Protein AF-A0A9N9K4H0-F1 (afdb_monomer_lite)

Radius of gyration: 26.86 Å; chains: 1; bounding box: 65×35×64 Å

pLDDT: mean 70.26, std 19.86, range [33.97, 97.19]

Organism: NCBI:txid1348616

Sequence (137 aa):
MVSDINLSLLKSRLLKKRNKRWHKIKKNEHDSIKEEIQSLLLTPIPLQASFSFQKNLSKLSTILDKSVSISCPSTFSTFYEYEIPSNATAQKAVNEKIKNSKAKIIEFEFLFNLATDISIRNNLSIRIQEYKEIINE

Structure (mmCIF, N/CA/C/O backbone):
data_AF-A0A9N9K4H0-F1
#
_entry.id   AF-A0A9N9K4H0-F1
#
loop_
_atom_site.group_PDB
_atom_site.id
_atom_site.type_symbol
_atom_site.label_atom_id
_atom_site.label_alt_id
_atom_site.label_comp_id
_atom_site.label_asym_id
_atom_site.label_entity_id
_atom_site.label_seq_id
_atom_site.pdbx_PDB_ins_code
_atom_site.Cartn_x
_atom_site.Cartn_y
_atom_site.Cartn_z
_atom_site.occupancy
_atom_site.B_iso_or_equiv
_atom_site.auth_seq_id
_atom_site.auth_comp_id
_atom_site.auth_asym_id
_atom_site.auth_atom_id
_atom_site.pdbx_PDB_model_num
ATOM 1 N N . MET A 1 1 ? 17.095 -21.864 -32.637 1.00 46.78 1 MET A N 1
ATOM 2 C CA . MET A 1 1 ? 16.837 -20.405 -32.546 1.00 46.78 1 MET A CA 1
ATOM 3 C C . MET A 1 1 ? 15.509 -20.007 -33.223 1.00 46.78 1 MET A C 1
ATOM 5 O O . MET A 1 1 ? 15.484 -19.070 -34.005 1.00 46.78 1 MET A O 1
ATOM 9 N N . VAL A 1 2 ? 14.389 -20.702 -32.954 1.00 50.72 2 VAL A N 1
ATOM 10 C CA . VAL A 1 2 ? 13.076 -20.457 -33.623 1.00 50.72 2 VAL A CA 1
ATOM 11 C C . VAL A 1 2 ? 11.949 -20.138 -32.613 1.00 50.72 2 VAL A C 1
ATOM 13 O O . VAL A 1 2 ? 10.858 -19.707 -32.980 1.00 50.72 2 VAL A O 1
ATOM 16 N N . SER A 1 3 ? 12.210 -20.283 -31.312 1.00 56.78 3 SER A N 1
ATOM 17 C CA . SER A 1 3 ? 11.249 -20.041 -30.225 1.00 56.78 3 SER A CA 1
ATOM 18 C C . SER A 1 3 ? 10.985 -18.554 -29.960 1.00 56.78 3 SER A C 1
ATOM 20 O O . SER A 1 3 ? 9.845 -18.159 -29.713 1.00 56.78 3 SER A O 1
ATOM 22 N N . ASP A 1 4 ? 12.013 -17.711 -30.066 1.00 55.56 4 ASP A N 1
ATOM 23 C CA . ASP A 1 4 ? 11.944 -16.326 -29.575 1.00 55.56 4 ASP A CA 1
ATOM 24 C C . ASP A 1 4 ? 11.192 -15.392 -30.533 1.00 55.56 4 ASP A C 1
ATOM 26 O O . ASP A 1 4 ? 10.458 -14.495 -30.107 1.00 55.56 4 ASP A O 1
ATOM 30 N N . ILE A 1 5 ? 11.286 -15.664 -31.840 1.00 58.69 5 ILE A N 1
ATOM 31 C CA . ILE A 1 5 ? 10.561 -14.933 -32.892 1.00 58.69 5 ILE A CA 1
ATOM 32 C C . ILE A 1 5 ? 9.048 -15.160 -32.747 1.00 58.69 5 ILE A C 1
ATOM 34 O O . ILE A 1 5 ? 8.258 -14.217 -32.847 1.00 58.69 5 ILE A O 1
ATOM 38 N N . ASN A 1 6 ? 8.637 -16.389 -32.424 1.00 64.38 6 ASN A N 1
ATOM 39 C CA . ASN A 1 6 ? 7.231 -16.746 -32.232 1.00 64.38 6 ASN A CA 1
ATOM 40 C C . ASN A 1 6 ? 6.626 -16.088 -30.986 1.00 64.38 6 ASN A C 1
ATOM 42 O O . ASN A 1 6 ? 5.490 -15.605 -31.025 1.00 64.38 6 ASN A O 1
ATOM 46 N N . LEU A 1 7 ? 7.396 -15.986 -29.900 1.00 70.12 7 LEU A N 1
ATOM 47 C CA . LEU A 1 7 ? 6.951 -15.322 -28.677 1.00 70.12 7 LEU A CA 1
ATOM 48 C C . LEU A 1 7 ? 6.835 -13.800 -28.856 1.00 70.12 7 LEU A C 1
ATOM 50 O O . LEU A 1 7 ? 5.870 -13.193 -28.387 1.00 70.12 7 LEU A O 1
ATOM 54 N N . SER A 1 8 ? 7.781 -13.181 -29.565 1.00 74.12 8 SER A N 1
ATOM 55 C CA . SER A 1 8 ? 7.741 -11.750 -29.897 1.00 74.12 8 SER A CA 1
ATOM 56 C C . SER A 1 8 ? 6.542 -11.402 -30.792 1.00 74.12 8 SER A C 1
ATOM 58 O O . SER A 1 8 ? 5.801 -10.442 -30.539 1.00 74.12 8 SER A O 1
ATOM 60 N N . LEU A 1 9 ? 6.263 -12.243 -31.792 1.00 76.56 9 LEU A N 1
ATOM 61 C CA . LEU A 1 9 ? 5.112 -12.078 -32.676 1.00 76.56 9 LEU A CA 1
ATOM 62 C C . LEU A 1 9 ? 3.780 -12.234 -31.925 1.00 76.56 9 LEU A C 1
ATOM 64 O O . LEU A 1 9 ? 2.848 -11.455 -32.139 1.00 76.56 9 LEU A O 1
ATOM 68 N N . LEU A 1 10 ? 3.690 -13.191 -31.000 1.00 73.56 10 LEU A N 1
ATOM 69 C CA . LEU A 1 10 ? 2.508 -13.375 -30.159 1.00 73.56 10 LEU A CA 1
ATOM 70 C C . LEU A 1 10 ? 2.287 -12.175 -29.227 1.00 73.56 10 LEU A C 1
ATOM 72 O O . LEU A 1 10 ? 1.179 -11.636 -29.166 1.00 73.56 10 LEU A O 1
ATOM 76 N N . LYS A 1 11 ? 3.347 -11.701 -28.559 1.00 76.25 11 LYS A N 1
ATOM 77 C CA . LYS A 1 11 ? 3.304 -10.515 -27.688 1.00 76.25 11 LYS A CA 1
ATOM 78 C C . LYS A 1 11 ? 2.837 -9.277 -28.453 1.00 76.25 11 LYS A C 1
ATOM 80 O O . LYS A 1 11 ? 1.925 -8.585 -28.001 1.00 76.25 11 LYS A O 1
ATOM 85 N N . SER A 1 12 ? 3.386 -9.029 -29.642 1.00 78.06 12 SER A N 1
ATOM 86 C CA . SER A 1 12 ? 2.994 -7.877 -30.463 1.00 78.06 12 SER A CA 1
ATOM 87 C C . SER A 1 12 ? 1.534 -7.953 -30.940 1.00 78.06 12 SER A C 1
ATOM 89 O O . SER A 1 12 ? 0.832 -6.939 -30.938 1.00 78.06 12 SER A O 1
ATOM 91 N N . ARG A 1 13 ? 1.024 -9.148 -31.272 1.00 78.38 13 ARG A N 1
ATOM 92 C CA . ARG A 1 13 ? -0.395 -9.363 -31.615 1.00 78.38 13 ARG A CA 1
ATOM 93 C C . ARG A 1 13 ? -1.326 -9.094 -30.433 1.00 78.38 13 ARG A C 1
ATOM 95 O O . ARG A 1 13 ? -2.349 -8.426 -30.604 1.00 78.38 13 ARG A O 1
ATOM 102 N N . LEU A 1 14 ? -0.970 -9.565 -29.238 1.00 79.06 14 LEU A N 1
ATOM 103 C CA . LEU A 1 14 ? -1.751 -9.331 -28.020 1.00 79.06 14 LEU A CA 1
ATOM 104 C C . LEU A 1 14 ? -1.782 -7.846 -27.643 1.00 79.06 14 LEU A C 1
ATOM 106 O O . LEU A 1 14 ? -2.855 -7.313 -27.357 1.00 79.06 14 LEU A O 1
ATOM 110 N N . LEU A 1 15 ? -0.641 -7.157 -27.734 1.00 77.81 15 LEU A N 1
ATOM 111 C CA . LEU A 1 15 ? -0.546 -5.717 -27.483 1.00 77.81 15 LEU A CA 1
ATOM 112 C C . LEU A 1 15 ? -1.398 -4.910 -28.468 1.00 77.81 15 LEU A C 1
ATOM 114 O O . LEU A 1 15 ? -2.176 -4.055 -28.048 1.00 77.81 15 LEU A O 1
ATOM 118 N N . LYS A 1 16 ? -1.350 -5.235 -29.766 1.00 80.12 16 LYS A N 1
ATOM 119 C CA . LYS A 1 16 ? -2.204 -4.591 -30.779 1.00 80.12 16 LYS A CA 1
ATOM 120 C C . LYS A 1 16 ? -3.694 -4.809 -30.499 1.00 80.12 16 LYS A C 1
ATOM 122 O O . LYS A 1 16 ? -4.479 -3.863 -30.573 1.00 80.12 16 LYS A O 1
ATOM 127 N N . LYS A 1 17 ? -4.095 -6.030 -30.123 1.00 77.62 17 LYS A N 1
ATOM 128 C CA . LYS A 1 17 ? -5.491 -6.353 -29.776 1.00 77.62 17 LYS A CA 1
ATOM 129 C C . LYS A 1 17 ? -5.961 -5.578 -28.541 1.00 77.62 17 LYS A C 1
ATOM 131 O O . LYS A 1 17 ? -7.078 -5.060 -28.533 1.00 77.62 17 LYS A O 1
ATOM 136 N N . ARG A 1 18 ? -5.105 -5.458 -27.521 1.00 74.44 18 ARG A N 1
ATOM 137 C CA . ARG A 1 18 ? -5.411 -4.742 -26.275 1.00 74.44 18 ARG A CA 1
ATOM 138 C C . ARG A 1 18 ? -5.479 -3.229 -26.488 1.00 74.44 18 ARG A C 1
ATOM 140 O O . ARG A 1 18 ? -6.436 -2.606 -26.040 1.00 74.44 18 ARG A O 1
ATOM 147 N N . ASN A 1 19 ? -4.564 -2.668 -27.277 1.00 78.44 19 ASN A N 1
ATOM 148 C CA . ASN A 1 19 ? -4.576 -1.249 -27.637 1.00 78.44 19 ASN A CA 1
ATOM 149 C C . ASN A 1 19 ? -5.816 -0.870 -28.453 1.00 78.44 19 ASN A C 1
ATOM 151 O O . ASN A 1 19 ? -6.411 0.173 -28.193 1.00 78.44 19 ASN A O 1
ATOM 155 N N . LYS A 1 20 ? -6.263 -1.731 -29.379 1.00 79.75 20 LYS A N 1
ATOM 156 C CA . LYS A 1 20 ? -7.498 -1.510 -30.149 1.00 79.75 20 LYS A CA 1
ATOM 157 C C . LYS A 1 20 ? -8.744 -1.501 -29.255 1.00 79.75 20 LYS A C 1
ATOM 159 O O . LYS A 1 20 ? -9.623 -0.669 -29.456 1.00 79.75 20 LYS A O 1
ATOM 164 N N . ARG A 1 21 ? -8.808 -2.385 -28.250 1.00 70.38 21 ARG A N 1
ATOM 165 C CA . ARG A 1 21 ? -9.885 -2.375 -27.243 1.00 70.38 21 ARG A CA 1
ATOM 166 C C . ARG A 1 21 ? -9.847 -1.109 -26.390 1.00 70.38 21 ARG A C 1
ATOM 168 O O . ARG A 1 21 ? -10.875 -0.465 -26.242 1.00 70.38 21 ARG A O 1
ATOM 175 N N . TRP A 1 22 ? -8.666 -0.710 -25.922 1.00 70.50 22 TRP A N 1
ATOM 176 C CA . TRP A 1 22 ? -8.498 0.522 -25.148 1.00 70.50 22 TRP A CA 1
ATOM 177 C C . TRP A 1 22 ? -8.904 1.770 -25.935 1.00 70.50 22 TRP A C 1
ATOM 179 O O . TRP A 1 22 ? -9.583 2.637 -25.406 1.00 70.50 22 TRP A O 1
ATOM 189 N N . HIS A 1 23 ? -8.562 1.839 -27.223 1.00 72.44 23 HIS A N 1
ATOM 190 C CA . HIS A 1 23 ? -8.986 2.942 -28.088 1.00 72.44 23 HIS A CA 1
ATOM 191 C C . HIS A 1 23 ? -10.498 2.954 -28.331 1.00 72.44 23 HIS A C 1
ATOM 193 O O . HIS A 1 23 ? -11.061 4.029 -28.500 1.00 72.44 23 HIS A O 1
ATOM 199 N N . LYS A 1 24 ? -11.157 1.788 -28.337 1.00 69.62 24 LYS A N 1
ATOM 200 C CA . LYS A 1 24 ? -12.620 1.698 -28.422 1.00 69.62 24 LYS A CA 1
ATOM 201 C C . LYS A 1 24 ? -13.278 2.218 -27.139 1.00 69.62 24 LYS A C 1
ATOM 203 O O . LYS A 1 24 ? -14.195 3.014 -27.229 1.00 69.62 24 LYS A O 1
ATOM 208 N N . ILE A 1 25 ? -12.741 1.852 -25.974 1.00 62.69 25 ILE A N 1
ATOM 209 C CA . ILE A 1 25 ? -13.206 2.334 -24.662 1.00 62.69 25 ILE A CA 1
ATOM 210 C C . ILE A 1 25 ? -12.965 3.843 -24.516 1.00 62.69 25 ILE A C 1
ATOM 212 O O . ILE A 1 25 ? -13.858 4.569 -24.110 1.00 62.69 25 ILE A O 1
ATOM 216 N N . LYS A 1 26 ? -11.786 4.334 -24.920 1.00 63.69 26 LYS A N 1
ATOM 217 C CA . LYS A 1 26 ? -11.421 5.760 -24.863 1.00 63.69 26 LYS A CA 1
ATOM 218 C C . LYS A 1 26 ? -12.271 6.641 -25.789 1.00 63.69 26 LYS A C 1
ATOM 220 O O . LYS A 1 26 ? -12.390 7.833 -25.539 1.00 63.69 26 LYS A O 1
ATOM 225 N N . LYS A 1 27 ? -12.798 6.078 -26.882 1.00 63.19 27 LYS A N 1
ATOM 226 C CA . LYS A 1 27 ? -13.685 6.782 -27.822 1.00 63.19 27 LYS A CA 1
ATOM 227 C C . LYS A 1 27 ? -15.147 6.805 -27.379 1.00 63.19 27 LYS A C 1
ATOM 229 O O . LYS A 1 27 ? -15.915 7.537 -27.990 1.00 63.19 27 LYS A O 1
ATOM 234 N N . ASN A 1 28 ? -15.523 6.017 -26.377 1.00 57.47 28 ASN A N 1
ATOM 235 C CA . ASN A 1 28 ? -16.886 6.003 -25.879 1.00 57.47 28 ASN A CA 1
ATOM 236 C C . ASN A 1 28 ? -17.051 7.064 -24.785 1.00 57.47 28 ASN A C 1
ATOM 238 O O . ASN A 1 28 ? -16.166 7.244 -23.946 1.00 57.47 28 ASN A O 1
ATOM 242 N N . GLU A 1 29 ? -18.182 7.767 -24.809 1.00 65.12 29 GLU A N 1
ATOM 243 C CA . GLU A 1 29 ? -18.548 8.736 -23.779 1.00 65.12 29 GLU A CA 1
ATOM 244 C C . GLU A 1 29 ? -18.668 8.058 -22.408 1.00 65.12 29 GLU A C 1
ATOM 246 O O . GLU A 1 29 ? -18.859 6.843 -22.292 1.00 65.12 29 GLU A O 1
ATOM 251 N N . HIS A 1 30 ? -18.522 8.863 -21.355 1.00 63.06 30 HIS A N 1
ATOM 252 C CA . HIS A 1 30 ? -18.475 8.441 -19.952 1.00 63.06 30 HIS A CA 1
ATOM 253 C C . HIS A 1 30 ? -19.632 7.499 -19.555 1.00 63.06 30 HIS A C 1
ATOM 255 O O . HIS A 1 30 ? -19.470 6.646 -18.679 1.00 63.06 30 HIS A O 1
ATOM 261 N N . ASP A 1 31 ? -20.769 7.601 -20.240 1.00 64.94 31 ASP A N 1
ATOM 262 C CA . ASP A 1 31 ? -21.958 6.792 -19.994 1.00 64.94 31 ASP A CA 1
ATOM 263 C C . ASP A 1 31 ? -21.828 5.348 -20.501 1.00 64.94 31 ASP A C 1
ATOM 265 O O . ASP A 1 31 ? -22.214 4.429 -19.785 1.00 64.94 31 ASP A O 1
ATOM 269 N N . SER A 1 32 ? -21.144 5.092 -21.623 1.00 63.25 32 SER A N 1
ATOM 270 C CA . SER A 1 32 ? -20.875 3.709 -22.059 1.00 63.25 32 SER A CA 1
ATOM 271 C C . SER A 1 32 ? -19.904 2.979 -21.127 1.00 63.25 32 SER A C 1
ATOM 273 O O . SER A 1 32 ? -19.970 1.762 -20.979 1.00 63.25 32 SER A O 1
ATOM 275 N N . ILE A 1 33 ? -18.983 3.710 -20.487 1.00 65.81 33 ILE A N 1
ATOM 276 C CA . ILE A 1 33 ? -18.080 3.133 -19.481 1.00 65.81 33 ILE A CA 1
ATOM 277 C C . ILE A 1 33 ? -18.872 2.773 -18.217 1.00 65.81 33 ILE A C 1
ATOM 279 O O . ILE A 1 33 ? -18.655 1.706 -17.642 1.00 65.81 33 ILE A O 1
ATOM 283 N N . LYS A 1 34 ? -19.812 3.631 -17.800 1.00 72.38 34 LYS A N 1
ATOM 284 C CA . LYS A 1 34 ? -20.714 3.344 -16.675 1.00 72.38 34 LYS A CA 1
ATOM 285 C C . LYS A 1 34 ? -21.604 2.134 -16.942 1.00 72.38 34 LYS A C 1
ATOM 287 O O . LYS A 1 34 ? -21.725 1.290 -16.058 1.00 72.38 34 LYS A O 1
ATOM 292 N N . GLU A 1 35 ? -22.184 2.030 -18.134 1.00 75.81 35 GLU A N 1
ATOM 293 C CA . GLU A 1 35 ? -23.028 0.894 -18.524 1.00 75.81 35 GLU A CA 1
ATOM 294 C C . GLU A 1 35 ? -22.251 -0.426 -18.511 1.00 75.81 35 GLU A C 1
ATOM 296 O O . GLU A 1 35 ? -22.742 -1.430 -17.996 1.00 75.81 35 GLU A O 1
ATOM 301 N N . GLU A 1 36 ? -21.005 -0.435 -18.990 1.00 72.81 36 GLU A N 1
ATOM 302 C CA . GLU A 1 36 ? -20.190 -1.652 -18.990 1.00 72.81 36 GLU A CA 1
ATOM 303 C C . GLU A 1 36 ? -19.764 -2.063 -17.570 1.00 72.81 36 GLU A C 1
ATOM 305 O O . GLU A 1 36 ? -19.790 -3.246 -17.230 1.00 72.81 36 GLU A O 1
ATOM 310 N N . ILE A 1 37 ? -19.465 -1.096 -16.694 1.00 73.19 37 ILE A N 1
ATOM 311 C CA . ILE A 1 37 ? -19.218 -1.362 -15.268 1.00 73.19 37 ILE A CA 1
ATOM 312 C C . ILE A 1 37 ? -20.477 -1.918 -14.592 1.00 73.19 37 ILE A C 1
ATOM 314 O O . ILE A 1 37 ? -20.390 -2.908 -13.867 1.00 73.19 37 ILE A O 1
ATOM 318 N N . GLN A 1 38 ? -21.649 -1.327 -14.837 1.00 75.94 38 GLN A N 1
ATOM 319 C CA . GLN A 1 38 ? -22.908 -1.825 -14.283 1.00 75.94 38 GLN A CA 1
ATOM 320 C C . GLN A 1 38 ? -23.225 -3.234 -14.782 1.00 75.94 38 GLN A C 1
ATOM 322 O O . GLN A 1 38 ? -23.573 -4.091 -13.976 1.00 75.94 38 GLN A O 1
ATOM 327 N N . SER A 1 39 ? -23.029 -3.515 -16.070 1.00 74.19 39 SER A N 1
ATOM 328 C CA . SER A 1 39 ? -23.207 -4.861 -16.618 1.00 74.19 39 SER A CA 1
ATOM 329 C C . SER A 1 39 ? -22.291 -5.884 -15.939 1.00 74.19 39 SER A C 1
ATOM 331 O O . SER A 1 39 ? -22.729 -6.999 -15.658 1.00 74.19 39 SER A O 1
ATOM 333 N N . LEU A 1 40 ? -21.036 -5.527 -15.651 1.00 70.94 40 LEU A N 1
ATOM 334 C CA . LEU A 1 40 ? -20.093 -6.409 -14.956 1.00 70.94 40 LEU A CA 1
ATOM 335 C C . LEU A 1 40 ? -20.474 -6.636 -13.487 1.00 70.94 40 LEU A C 1
ATOM 337 O O . LEU A 1 40 ? -20.304 -7.743 -12.987 1.00 70.94 40 LEU A O 1
ATOM 341 N N . LEU A 1 41 ? -21.018 -5.622 -12.809 1.00 73.31 41 LEU A N 1
ATOM 342 C CA . LEU A 1 41 ? -21.492 -5.727 -11.423 1.00 73.31 41 LEU A CA 1
ATOM 343 C C . LEU A 1 41 ? -22.815 -6.497 -11.299 1.00 73.31 41 LEU A C 1
ATOM 345 O O . LEU A 1 41 ? -23.039 -7.173 -10.299 1.00 73.31 41 LEU A O 1
ATOM 349 N N . LEU A 1 42 ? -23.677 -6.409 -12.313 1.00 69.88 42 LEU A N 1
ATOM 350 C CA . LEU A 1 42 ? -24.929 -7.164 -12.406 1.00 69.88 42 LEU A CA 1
ATOM 351 C C . LEU A 1 42 ? -24.708 -8.619 -12.823 1.00 69.88 42 LEU A C 1
ATOM 353 O O . LEU A 1 42 ? -25.617 -9.433 -12.680 1.00 69.88 42 LEU A O 1
ATOM 357 N N . THR A 1 43 ? -23.524 -8.958 -13.343 1.00 67.75 43 THR A N 1
ATOM 358 C CA . THR A 1 43 ? -23.187 -10.343 -13.666 1.00 67.75 43 THR A CA 1
ATOM 359 C C . THR A 1 43 ? -22.964 -11.086 -12.346 1.00 67.75 43 THR A C 1
ATOM 361 O O . THR A 1 43 ? -21.985 -10.791 -11.656 1.00 67.75 43 THR A O 1
ATOM 364 N N . PRO A 1 44 ? -23.842 -12.030 -11.949 1.00 59.75 44 PRO A N 1
ATOM 365 C CA . PRO A 1 44 ? -23.668 -12.748 -10.698 1.00 59.75 44 PRO A CA 1
ATOM 366 C C . PRO A 1 44 ? -22.336 -13.493 -10.747 1.00 59.75 44 PRO A C 1
ATOM 368 O O . PRO A 1 44 ? -22.130 -14.380 -11.577 1.00 59.75 44 PRO A O 1
ATOM 371 N N . ILE A 1 45 ? -21.413 -13.105 -9.867 1.00 59.66 45 ILE A N 1
ATOM 372 C CA . ILE A 1 45 ? -20.164 -13.831 -9.665 1.00 59.66 45 ILE A CA 1
ATOM 373 C C . ILE A 1 45 ? -20.576 -15.237 -9.220 1.00 59.66 45 ILE A C 1
ATOM 375 O O . ILE A 1 45 ? -21.281 -15.354 -8.213 1.00 59.66 45 ILE A O 1
ATOM 379 N N . PRO A 1 46 ? -20.197 -16.310 -9.939 1.00 56.50 46 PRO A N 1
ATOM 380 C CA . PRO A 1 46 ? -20.529 -17.652 -9.501 1.00 56.50 46 PRO A CA 1
ATOM 381 C C . PRO A 1 46 ? -19.915 -17.859 -8.117 1.00 56.50 46 PRO A C 1
ATOM 383 O O . PRO A 1 46 ? -18.694 -17.897 -7.954 1.00 56.50 46 PRO A O 1
ATOM 386 N N . LEU A 1 47 ? -20.784 -18.000 -7.113 1.00 52.00 47 LEU A N 1
ATOM 387 C CA . LEU A 1 47 ? -20.435 -18.208 -5.704 1.00 52.00 47 LEU A CA 1
ATOM 388 C C . LEU A 1 47 ? -19.571 -19.463 -5.479 1.00 52.00 47 LEU A C 1
ATOM 390 O O . LEU A 1 47 ? -19.078 -19.679 -4.384 1.00 52.00 47 LEU A O 1
ATOM 394 N N . GLN A 1 48 ? -19.324 -20.268 -6.513 1.00 48.94 48 GLN A N 1
ATOM 395 C CA . GLN A 1 48 ? -18.413 -21.411 -6.481 1.00 48.94 48 GLN A CA 1
ATOM 396 C C . GLN A 1 48 ? -16.926 -21.024 -6.433 1.00 48.94 48 GLN A C 1
ATOM 398 O O . GLN A 1 48 ? -16.093 -21.882 -6.158 1.00 48.94 48 GLN A O 1
ATOM 403 N N . ALA A 1 49 ? -16.579 -19.748 -6.639 1.00 46.12 49 ALA A N 1
ATOM 404 C CA . ALA A 1 49 ? -15.236 -19.226 -6.372 1.00 46.12 49 ALA A CA 1
ATOM 405 C C . ALA A 1 49 ? -15.081 -18.657 -4.946 1.00 46.12 49 ALA A C 1
ATOM 407 O O . ALA A 1 49 ? -14.101 -17.964 -4.665 1.00 46.12 49 ALA A O 1
ATOM 408 N N . SER A 1 50 ? -16.009 -18.955 -4.023 1.00 48.28 50 SER A N 1
ATOM 409 C CA . SER A 1 50 ? -15.723 -18.884 -2.590 1.00 48.28 50 SER A CA 1
ATOM 410 C C . SER A 1 50 ? -14.694 -19.968 -2.267 1.00 48.28 50 SER A C 1
ATOM 412 O O . SER A 1 50 ? -15.034 -21.094 -1.901 1.00 48.28 50 SER A O 1
ATOM 414 N N . PHE A 1 51 ? -13.420 -19.643 -2.477 1.00 46.09 51 PHE A N 1
ATOM 415 C CA . PHE A 1 51 ? -12.310 -20.455 -2.015 1.00 46.09 51 PHE A CA 1
ATOM 416 C C . PHE A 1 51 ? -12.536 -20.785 -0.541 1.00 46.09 51 PHE A C 1
ATOM 418 O O . PHE A 1 51 ? -12.609 -19.919 0.330 1.00 46.09 51 PHE A O 1
ATOM 425 N N . SER A 1 52 ? -12.692 -22.077 -0.305 1.00 48.72 52 SER A N 1
ATOM 426 C CA . SER A 1 52 ? -12.790 -22.735 0.978 1.00 48.72 52 SER A CA 1
ATOM 427 C C . SER A 1 52 ? -11.584 -22.393 1.856 1.00 48.72 52 SER A C 1
ATOM 429 O O . SER A 1 52 ? -10.578 -23.098 1.837 1.00 48.72 52 SER A O 1
ATOM 431 N N . PHE A 1 53 ? -11.702 -21.359 2.688 1.00 44.62 53 PHE A N 1
ATOM 432 C CA . PHE A 1 53 ? -10.927 -21.240 3.925 1.00 44.62 53 PHE A CA 1
ATOM 433 C C . PHE A 1 53 ? -11.698 -21.903 5.074 1.00 44.62 53 PHE A C 1
ATOM 435 O O . PHE A 1 53 ? -11.942 -21.318 6.121 1.00 44.62 53 PHE A O 1
ATOM 442 N N . GLN A 1 54 ? -12.109 -23.156 4.871 1.00 50.66 54 GLN A N 1
ATOM 443 C CA . GLN A 1 54 ? -12.399 -24.062 5.975 1.00 50.66 54 GLN A CA 1
ATOM 444 C C . GLN A 1 54 ? -11.141 -24.883 6.226 1.00 50.66 54 GLN A C 1
ATOM 446 O O . GLN A 1 54 ? -10.879 -25.850 5.515 1.00 50.66 54 GLN A O 1
ATOM 451 N N . LYS A 1 55 ? -10.364 -24.485 7.234 1.00 47.66 55 LYS A N 1
ATOM 452 C CA . LYS A 1 55 ? -9.625 -25.396 8.117 1.00 47.66 55 LYS A CA 1
ATOM 453 C C . LYS A 1 55 ? -9.109 -24.609 9.321 1.00 47.66 55 LYS A C 1
ATOM 455 O O . LYS A 1 55 ? -8.341 -23.667 9.159 1.00 47.66 55 LYS A O 1
ATOM 460 N N . ASN A 1 56 ? -9.541 -25.057 10.503 1.00 43.56 56 ASN A N 1
ATOM 461 C CA . ASN A 1 56 ? -9.131 -24.656 11.859 1.00 43.56 56 ASN A CA 1
ATOM 462 C C . ASN A 1 56 ? -10.031 -23.645 12.599 1.00 43.56 56 ASN A C 1
ATOM 464 O O . ASN A 1 56 ? -9.548 -22.756 13.290 1.00 43.56 56 ASN A O 1
ATOM 468 N N . LEU A 1 57 ? -11.349 -23.859 12.553 1.00 45.53 57 LEU A N 1
ATOM 469 C CA . LEU A 1 57 ? -12.253 -23.524 13.663 1.00 45.53 57 LEU A CA 1
ATOM 470 C C . LEU A 1 57 ? -12.501 -24.805 14.469 1.00 45.53 57 LEU A C 1
ATOM 472 O O . LEU A 1 57 ? -13.496 -25.495 14.284 1.00 45.53 57 LEU A O 1
ATOM 476 N N . SER A 1 58 ? -11.557 -25.177 15.328 1.00 50.59 58 SER A N 1
ATOM 477 C CA . SER A 1 58 ? -11.778 -26.251 16.298 1.00 50.59 58 SER A CA 1
ATOM 478 C C . SER A 1 58 ? -10.929 -26.001 17.534 1.00 50.59 58 SER A C 1
ATOM 480 O O . SER A 1 58 ? -9.765 -26.402 17.566 1.00 50.59 58 SER A O 1
ATOM 482 N N . LYS A 1 59 ? -11.536 -25.305 18.506 1.00 46.81 59 LYS A N 1
ATOM 483 C CA . LYS A 1 59 ? -11.337 -25.370 19.972 1.00 46.81 59 LYS A CA 1
ATOM 484 C C . LYS A 1 59 ? -11.582 -23.996 20.601 1.00 46.81 59 LYS A C 1
ATOM 486 O O . LYS A 1 59 ? -10.636 -23.261 20.835 1.00 46.81 59 LYS A O 1
ATOM 491 N N . LEU A 1 60 ? -12.852 -23.676 20.852 1.00 37.50 60 LEU A N 1
ATOM 492 C CA . LEU A 1 60 ? -13.333 -22.880 21.999 1.00 37.50 60 LEU A CA 1
ATOM 493 C C . LEU A 1 60 ? -14.867 -22.783 21.923 1.00 37.50 60 LEU A C 1
ATOM 495 O O . LEU A 1 60 ? -15.458 -21.717 21.825 1.00 37.50 60 LEU A O 1
ATOM 499 N N . SER A 1 61 ? -15.516 -23.947 21.924 1.00 41.09 61 SER A N 1
ATOM 500 C CA . SER A 1 61 ? -16.952 -24.094 22.155 1.00 41.09 61 SER A CA 1
ATOM 501 C C . SER A 1 61 ? -17.142 -24.718 23.532 1.00 41.09 61 SER A C 1
ATOM 503 O O . SER A 1 61 ? -17.299 -25.926 23.647 1.00 41.09 61 SER A O 1
ATOM 505 N N . THR A 1 62 ? -17.043 -23.897 24.568 1.00 45.03 62 THR A N 1
ATOM 506 C CA . THR A 1 62 ? -17.654 -24.132 25.882 1.00 45.03 62 THR A CA 1
ATOM 507 C C . THR A 1 62 ? -17.398 -22.873 26.677 1.00 45.03 62 THR A C 1
ATOM 509 O O . THR A 1 62 ? -16.309 -22.705 27.208 1.00 45.03 62 THR A O 1
ATOM 512 N N . ILE A 1 63 ? -18.364 -21.967 26.679 1.00 45.06 63 ILE A N 1
ATOM 513 C CA . ILE A 1 63 ? -18.883 -21.298 27.871 1.00 45.06 63 ILE A CA 1
ATOM 514 C C . ILE A 1 63 ? -20.171 -20.608 27.413 1.00 45.06 63 ILE A C 1
ATOM 516 O O . ILE A 1 63 ? -20.190 -19.938 26.384 1.00 45.06 63 ILE A O 1
ATOM 520 N N . LEU A 1 64 ? -21.210 -20.772 28.230 1.00 33.97 64 LEU A N 1
ATOM 521 C CA . LEU A 1 64 ? -22.492 -20.069 28.200 1.00 33.97 64 LEU A CA 1
ATOM 522 C C . LEU A 1 64 ? -23.674 -20.737 27.480 1.00 33.97 64 LEU A C 1
ATOM 524 O O . LEU A 1 64 ? -24.424 -20.092 26.757 1.00 33.97 64 LEU A O 1
ATOM 528 N N . ASP A 1 65 ? -23.949 -21.990 27.846 1.00 38.31 65 ASP A N 1
ATOM 529 C CA . ASP A 1 65 ? -25.342 -22.406 28.026 1.00 38.31 65 ASP A CA 1
ATOM 530 C C . ASP A 1 65 ? -25.869 -21.824 29.346 1.00 38.31 65 ASP A C 1
ATOM 532 O O . ASP A 1 65 ? -25.623 -22.347 30.435 1.00 38.31 65 ASP A O 1
ATOM 536 N N . LYS A 1 66 ? -26.604 -20.715 29.253 1.00 37.75 66 LYS A N 1
ATOM 537 C CA . LYS A 1 66 ? -27.621 -20.361 30.249 1.00 37.75 66 LYS A CA 1
ATOM 538 C C . LYS A 1 66 ? -28.798 -19.688 29.549 1.00 37.75 66 LYS A C 1
ATOM 540 O O . LYS A 1 66 ? -28.871 -18.473 29.421 1.00 37.75 66 LYS A O 1
ATOM 545 N N . SER A 1 67 ? -29.671 -20.551 29.037 1.00 46.53 67 SER A N 1
ATOM 546 C CA . SER A 1 67 ? -31.118 -20.382 28.877 1.00 46.53 67 SER A CA 1
ATOM 547 C C . SER A 1 67 ? -31.683 -18.971 29.107 1.00 46.53 67 SER A C 1
ATOM 549 O O . SER A 1 67 ? -31.944 -18.597 30.249 1.00 46.53 67 SER A O 1
ATOM 551 N N . VAL A 1 68 ? -32.019 -18.266 28.027 1.00 35.75 68 VAL A N 1
ATOM 552 C CA . VAL A 1 68 ? -33.216 -17.415 27.985 1.00 35.75 68 VAL A CA 1
ATOM 553 C C . VAL A 1 68 ? -33.821 -17.557 26.593 1.00 35.75 68 VAL A C 1
ATOM 555 O O . VAL A 1 68 ? -33.273 -17.100 25.595 1.00 35.75 68 VAL A O 1
ATOM 558 N N . SER A 1 69 ? -34.958 -18.241 26.541 1.00 49.62 69 SER A N 1
ATOM 559 C CA . SER A 1 69 ? -35.882 -18.230 25.418 1.00 49.62 69 SER A CA 1
ATOM 560 C C . SER A 1 69 ? -36.331 -16.794 25.151 1.00 49.62 69 SER A C 1
ATOM 562 O O . SER A 1 69 ? -37.012 -16.207 25.993 1.00 49.62 69 SER A O 1
ATOM 564 N N . ILE A 1 70 ? -36.009 -16.232 23.988 1.00 37.00 70 ILE A N 1
ATOM 565 C CA . ILE A 1 70 ? -36.705 -15.043 23.496 1.00 37.00 70 ILE A CA 1
ATOM 566 C C . ILE A 1 70 ? -37.275 -15.393 22.129 1.00 37.00 70 ILE A C 1
ATOM 568 O O . ILE A 1 70 ? -36.591 -15.414 21.110 1.00 37.00 70 ILE A O 1
ATOM 572 N N . SER A 1 71 ? -38.556 -15.751 22.188 1.00 35.47 71 SER A N 1
ATOM 573 C CA . SER A 1 71 ? -39.529 -15.713 21.105 1.00 35.47 71 SER A CA 1
ATOM 574 C C . SER A 1 71 ? -39.214 -14.591 20.119 1.00 35.47 71 SER A C 1
ATOM 576 O O . SER 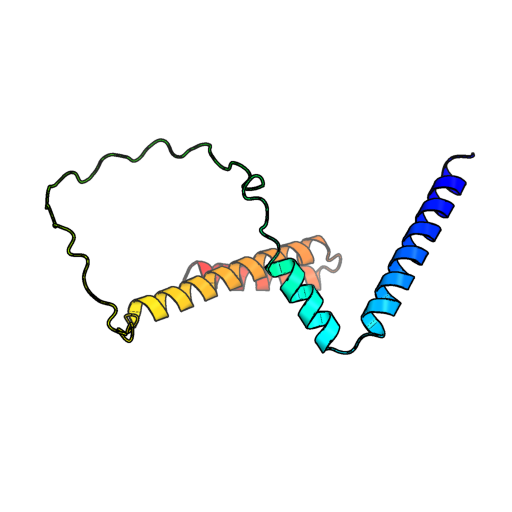A 1 71 ? -39.133 -13.429 20.507 1.00 35.47 71 SER A O 1
ATOM 578 N N . CYS A 1 72 ? -39.087 -14.939 18.844 1.00 38.34 72 CYS A N 1
ATOM 579 C CA . CYS A 1 72 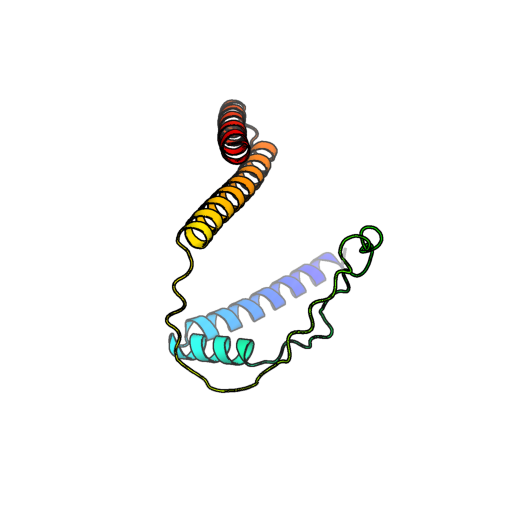? -39.048 -13.985 17.747 1.00 38.34 72 CYS A CA 1
ATOM 580 C C . CYS A 1 72 ? -40.465 -13.434 17.512 1.00 38.34 72 CYS A C 1
ATOM 582 O O . CYS A 1 72 ? -41.361 -14.235 17.237 1.00 38.34 72 CYS A O 1
ATOM 584 N N . PRO A 1 73 ? -40.704 -12.110 17.554 1.00 41.34 73 PRO A N 1
ATOM 585 C CA . PRO A 1 73 ? -41.821 -11.520 16.848 1.00 41.34 73 PRO A CA 1
ATOM 586 C C . PRO A 1 73 ? -41.287 -10.883 15.562 1.00 41.34 73 PRO A C 1
ATOM 588 O O . PRO A 1 73 ? -40.562 -9.888 15.577 1.00 41.34 73 PRO A O 1
ATOM 591 N N . SER A 1 74 ? -41.657 -11.473 14.429 1.00 47.19 74 SER A N 1
ATOM 592 C CA . SER A 1 74 ? -41.666 -10.753 13.161 1.00 47.19 74 SER A CA 1
ATOM 593 C C . SER A 1 74 ? -42.761 -9.700 13.236 1.00 47.19 74 SER A C 1
ATOM 595 O O . SER A 1 74 ? -43.925 -10.079 13.301 1.00 47.19 74 SER A O 1
ATOM 597 N N . THR A 1 75 ? -42.404 -8.413 13.231 1.00 40.09 75 THR A N 1
ATOM 598 C CA . THR A 1 75 ? -43.342 -7.338 12.880 1.00 40.09 75 THR A CA 1
ATOM 599 C C . THR A 1 75 ? -42.637 -5.996 12.640 1.00 40.09 75 THR A C 1
ATOM 601 O O . THR A 1 75 ? -42.010 -5.449 13.537 1.00 40.09 75 THR A O 1
ATOM 604 N N . PHE A 1 76 ? -42.864 -5.475 11.430 1.00 34.00 76 PHE A N 1
ATOM 605 C CA . PHE A 1 76 ? -42.813 -4.080 10.971 1.00 34.00 76 PHE A CA 1
ATOM 606 C C . PHE A 1 76 ? -41.461 -3.365 10.778 1.00 34.00 76 PHE A C 1
ATOM 608 O O . PHE A 1 76 ? -40.699 -3.077 11.694 1.00 34.00 76 PHE A O 1
ATOM 615 N N . SER A 1 77 ? -41.243 -3.009 9.504 1.00 47.38 77 SER A N 1
ATOM 616 C CA . SER A 1 77 ? -40.342 -1.962 9.030 1.00 47.38 77 SER A CA 1
ATOM 617 C C . SER A 1 77 ? -40.759 -0.628 9.646 1.00 47.38 77 SER A C 1
ATOM 619 O O . SER A 1 77 ? -41.678 0.038 9.175 1.00 47.38 77 SER A O 1
ATOM 621 N N . THR A 1 78 ? -40.070 -0.250 10.711 1.00 40.94 78 THR A N 1
ATOM 622 C CA . THR A 1 78 ? -39.978 1.138 11.149 1.00 40.94 78 THR A CA 1
ATOM 623 C C . THR A 1 78 ? -38.600 1.606 10.713 1.00 40.94 78 THR A C 1
ATOM 625 O O . THR A 1 78 ? -37.606 0.919 10.961 1.00 40.94 78 THR A O 1
ATOM 628 N N . PHE A 1 79 ? -38.534 2.738 10.015 1.00 44.34 79 PHE A N 1
ATOM 629 C CA . PHE A 1 79 ? -37.285 3.448 9.763 1.00 44.34 79 PHE A CA 1
ATOM 630 C C . PHE A 1 79 ? -36.726 3.894 11.116 1.00 44.34 79 PHE A C 1
ATOM 632 O O . PHE A 1 79 ? -36.982 5.002 11.573 1.00 44.34 79 PHE A O 1
ATOM 639 N N . TYR A 1 80 ? -36.022 2.998 11.798 1.00 42.41 80 TYR A N 1
ATOM 640 C CA . TYR A 1 80 ? -35.164 3.383 12.896 1.00 42.41 80 TYR A CA 1
ATOM 641 C C . TYR A 1 80 ? -33.996 4.123 12.257 1.00 42.41 80 TYR A C 1
ATOM 643 O O . TYR A 1 80 ? -33.180 3.519 11.556 1.00 42.41 80 TYR A O 1
ATOM 651 N N . GLU A 1 81 ? -33.939 5.437 12.468 1.00 52.50 81 GLU A N 1
ATOM 652 C CA . GLU A 1 81 ? -32.667 6.146 12.472 1.00 52.50 81 GLU A CA 1
ATOM 653 C C . GLU A 1 81 ? -31.802 5.403 13.487 1.00 52.50 81 GLU A C 1
ATOM 655 O O . GLU A 1 81 ? -31.999 5.479 14.698 1.00 52.50 81 GLU A O 1
ATOM 660 N N . TYR A 1 82 ? -30.957 4.517 12.967 1.00 49.03 82 TYR A N 1
ATOM 661 C CA . TYR A 1 82 ? -30.088 3.686 13.772 1.00 49.03 82 TYR A CA 1
ATOM 662 C C . TYR A 1 82 ? -29.019 4.627 14.317 1.00 49.03 82 TYR A C 1
ATOM 664 O O . TYR A 1 82 ? -27.988 4.838 13.678 1.00 49.03 82 TYR A O 1
ATOM 672 N N . GLU A 1 83 ? -29.300 5.265 15.452 1.00 58.44 83 GLU A N 1
ATOM 673 C CA . GLU A 1 83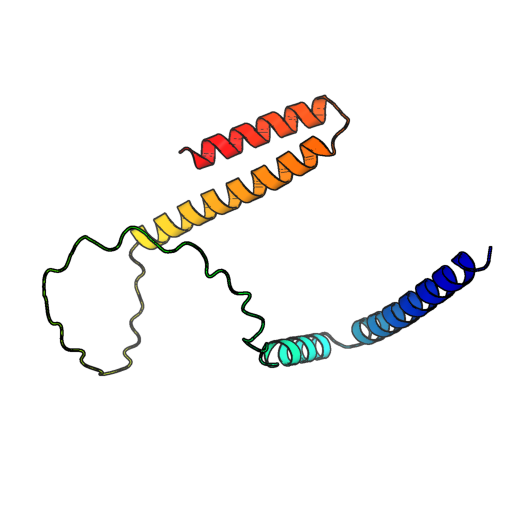 ? -28.316 6.051 16.180 1.00 58.44 83 GLU A CA 1
ATOM 674 C C . GLU A 1 83 ? -27.216 5.089 16.622 1.00 58.44 83 GLU A C 1
ATOM 676 O O . GLU A 1 83 ? -27.320 4.371 17.618 1.00 58.44 83 GLU A O 1
ATOM 681 N N . ILE A 1 84 ? -26.168 5.008 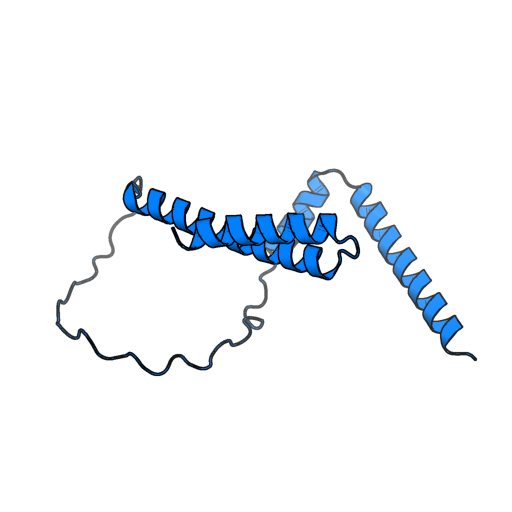15.802 1.00 56.62 84 ILE A N 1
ATOM 682 C CA . ILE A 1 84 ? -24.982 4.227 16.115 1.00 56.62 84 ILE A CA 1
ATOM 683 C C . ILE A 1 84 ? -24.457 4.798 17.434 1.00 56.62 84 ILE A C 1
ATOM 685 O O . ILE A 1 84 ? -24.155 5.995 17.488 1.00 56.62 84 ILE A O 1
ATOM 689 N N . PRO A 1 85 ? -24.341 3.985 18.499 1.00 62.81 85 PRO A N 1
ATOM 690 C CA . PRO A 1 85 ? -23.869 4.484 19.776 1.00 62.81 85 PRO A CA 1
ATOM 691 C C . PRO A 1 85 ? -22.511 5.143 19.557 1.00 62.81 85 PRO A C 1
ATOM 693 O O . PRO A 1 85 ? -21.656 4.579 18.876 1.00 62.81 85 PRO A O 1
ATOM 696 N N . SER A 1 86 ? -22.304 6.334 20.122 1.00 63.94 86 SER A N 1
ATOM 697 C CA . SER A 1 86 ? -21.078 7.129 19.930 1.00 63.94 86 SER A CA 1
ATOM 698 C C . SER A 1 86 ? -19.796 6.293 20.117 1.00 63.94 86 SER A C 1
ATOM 700 O O . SER A 1 86 ? -18.835 6.414 19.357 1.00 63.94 86 SER A O 1
ATOM 702 N N . ASN A 1 87 ? -19.837 5.326 21.041 1.00 75.25 87 ASN A N 1
ATOM 703 C CA . ASN A 1 87 ? -18.780 4.345 21.273 1.00 75.25 87 ASN A CA 1
ATOM 704 C C . ASN A 1 87 ? -18.486 3.438 20.056 1.00 75.25 87 ASN A C 1
ATOM 706 O O . ASN A 1 87 ? -17.329 3.186 19.752 1.00 75.25 87 ASN A O 1
ATOM 710 N N . ALA A 1 88 ? -19.497 2.979 19.315 1.00 76.56 88 ALA A N 1
ATOM 711 C CA . ALA A 1 88 ? -19.300 2.172 18.109 1.00 76.56 88 ALA A CA 1
ATOM 712 C C . ALA A 1 88 ? -18.666 2.985 16.968 1.00 76.56 88 ALA A C 1
ATOM 714 O O . ALA A 1 88 ? -17.803 2.470 16.257 1.00 76.56 88 ALA A O 1
ATOM 715 N N . THR A 1 89 ? -19.024 4.263 16.821 1.00 79.94 89 THR A N 1
ATOM 716 C CA . THR A 1 89 ? -18.380 5.161 15.848 1.00 79.94 89 THR A CA 1
ATOM 717 C C . THR A 1 89 ? -16.930 5.452 16.238 1.00 79.94 89 THR A C 1
ATOM 719 O O . THR A 1 89 ? -16.040 5.355 15.393 1.00 79.94 89 THR A O 1
ATOM 722 N N . ALA A 1 90 ? -16.667 5.728 17.519 1.00 78.69 90 ALA A N 1
ATOM 723 C CA . ALA A 1 90 ? -15.317 5.935 18.040 1.00 78.69 90 ALA A CA 1
ATOM 724 C C . ALA A 1 90 ? -14.440 4.681 17.876 1.00 78.69 90 ALA A C 1
ATOM 726 O O . ALA A 1 90 ? -13.328 4.766 17.359 1.00 78.69 90 ALA A O 1
ATOM 727 N N . GLN A 1 91 ? -14.960 3.498 18.215 1.00 79.38 91 GLN A N 1
ATOM 728 C CA . GLN A 1 91 ? -14.268 2.222 18.011 1.00 79.38 91 GLN A CA 1
ATOM 729 C C . GLN A 1 91 ? -14.006 1.937 16.532 1.00 79.38 91 GLN A C 1
ATOM 731 O O . GLN A 1 91 ? -12.927 1.465 16.175 1.00 79.38 91 GLN A O 1
ATOM 736 N N . LYS A 1 92 ? -14.963 2.243 15.648 1.00 85.25 92 LYS A N 1
ATOM 737 C CA . LYS A 1 92 ? -14.770 2.108 14.202 1.00 85.25 92 LYS A CA 1
ATOM 738 C C . LYS A 1 92 ? -13.644 3.018 13.709 1.00 85.25 92 LYS A C 1
ATOM 740 O O . LYS A 1 92 ? -12.779 2.542 12.982 1.00 85.25 92 LYS A O 1
ATOM 745 N N . ALA A 1 93 ? -13.611 4.275 14.146 1.00 86.12 93 ALA A N 1
ATOM 746 C CA . ALA A 1 93 ? -12.555 5.217 13.785 1.00 86.12 93 ALA A CA 1
ATOM 747 C C . ALA A 1 93 ? -11.171 4.756 14.279 1.00 86.12 93 ALA A C 1
ATOM 749 O O . ALA A 1 93 ? -10.199 4.808 13.527 1.00 86.12 93 ALA A O 1
ATOM 750 N N . VAL A 1 94 ? -11.082 4.237 15.509 1.00 85.38 94 VAL A N 1
ATOM 751 C CA . VAL A 1 94 ? -9.842 3.658 16.055 1.00 85.38 94 VAL A CA 1
ATOM 752 C C . VAL A 1 94 ? -9.404 2.436 15.242 1.00 85.38 94 VAL A C 1
ATOM 754 O O . VAL A 1 94 ? -8.251 2.353 14.822 1.00 85.38 94 VAL A O 1
ATOM 757 N N . ASN A 1 95 ? -10.324 1.523 14.926 1.00 86.38 95 ASN A N 1
ATOM 758 C CA . ASN A 1 95 ? -10.029 0.345 14.108 1.00 86.38 95 ASN A CA 1
ATOM 759 C C . ASN A 1 95 ? -9.579 0.713 12.686 1.00 86.38 95 ASN A C 1
ATOM 761 O O . ASN A 1 95 ? -8.659 0.094 12.148 1.00 86.38 95 ASN A O 1
ATOM 765 N N . GLU A 1 96 ? -10.194 1.726 12.074 1.00 90.69 96 GLU A N 1
ATOM 766 C CA . GLU A 1 96 ? -9.773 2.255 10.775 1.00 90.69 96 GLU A CA 1
ATOM 767 C C . GLU A 1 96 ? -8.383 2.894 10.849 1.00 90.69 96 GLU A C 1
ATOM 769 O O . GLU A 1 96 ? -7.553 2.633 9.975 1.00 90.69 96 GLU A O 1
ATOM 774 N N . LYS A 1 97 ? -8.080 3.647 11.916 1.00 88.62 97 LYS A N 1
ATOM 775 C CA . LYS A 1 97 ? -6.744 4.210 12.160 1.00 88.62 97 LYS A CA 1
ATOM 776 C C . LYS A 1 97 ? -5.695 3.102 12.270 1.00 88.62 97 LYS A C 1
ATOM 778 O O . LYS A 1 97 ? -4.698 3.150 11.556 1.00 88.62 97 LYS A O 1
ATOM 783 N N . ILE A 1 98 ? -5.951 2.061 13.064 1.00 88.12 98 ILE A N 1
ATOM 784 C CA . ILE A 1 98 ? -5.053 0.902 13.207 1.00 88.12 98 ILE A CA 1
ATOM 785 C C . ILE A 1 98 ? -4.857 0.192 11.862 1.00 88.12 98 ILE A C 1
ATOM 787 O O . ILE A 1 98 ? -3.734 -0.155 11.492 1.00 88.12 98 ILE A O 1
ATOM 791 N N . LYS A 1 99 ? -5.938 -0.023 11.103 1.00 91.06 99 LYS A N 1
ATOM 792 C CA . LYS A 1 99 ? -5.875 -0.661 9.781 1.00 91.06 99 LYS A CA 1
ATOM 793 C C . LYS A 1 99 ? -5.028 0.156 8.803 1.00 91.06 99 LYS A C 1
ATOM 795 O O . LYS A 1 99 ? -4.190 -0.417 8.106 1.00 91.06 99 LYS A O 1
ATOM 800 N N . ASN A 1 100 ? -5.215 1.473 8.776 1.00 93.19 100 ASN A N 1
ATOM 801 C CA . ASN A 1 100 ? -4.438 2.377 7.932 1.00 93.19 100 ASN A CA 1
ATOM 802 C C . ASN A 1 100 ? -2.960 2.399 8.339 1.00 93.19 100 ASN A C 1
ATOM 804 O O . ASN A 1 100 ? -2.095 2.298 7.469 1.00 93.19 100 ASN A O 1
ATOM 808 N N . SER A 1 101 ? -2.660 2.440 9.640 1.00 91.31 101 SER A N 1
ATOM 809 C CA . SER A 1 101 ? -1.285 2.368 10.147 1.00 91.31 101 SER A CA 1
ATOM 810 C C . SER A 1 101 ? -0.592 1.063 9.749 1.00 91.31 101 SER A C 1
ATOM 812 O O . SER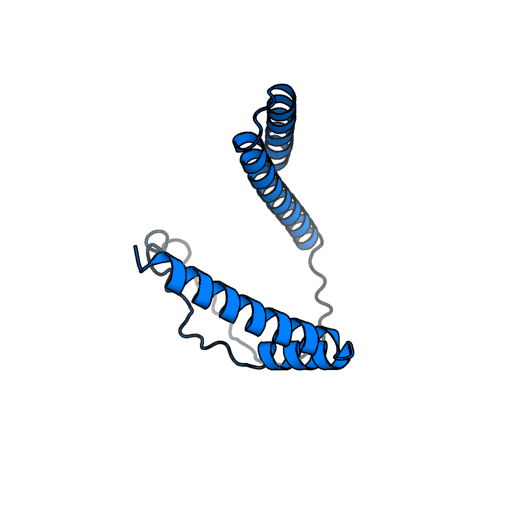 A 1 101 ? 0.539 1.088 9.270 1.00 91.31 101 SER A O 1
ATOM 814 N N . LYS A 1 102 ? -1.286 -0.082 9.839 1.00 92.50 102 LYS A N 1
ATOM 815 C CA . LYS A 1 102 ? -0.756 -1.380 9.380 1.00 92.50 102 LYS A CA 1
ATOM 816 C C . LYS A 1 102 ? -0.453 -1.385 7.882 1.00 92.50 102 LYS A C 1
ATOM 818 O O . LYS A 1 102 ? 0.598 -1.872 7.476 1.00 92.50 102 LYS A O 1
ATOM 823 N N . ALA A 1 103 ? -1.345 -0.827 7.064 1.00 94.38 103 ALA A N 1
ATOM 824 C CA . ALA A 1 103 ? -1.121 -0.723 5.624 1.00 94.38 103 ALA A CA 1
ATOM 825 C C . ALA A 1 103 ? 0.108 0.145 5.297 1.00 94.38 103 ALA A C 1
ATOM 827 O O . ALA A 1 103 ? 0.903 -0.223 4.434 1.00 94.38 103 ALA A O 1
ATOM 828 N N . LYS A 1 104 ? 0.299 1.252 6.027 1.00 95.00 104 LYS A N 1
ATOM 829 C CA . LYS A 1 104 ? 1.460 2.139 5.866 1.00 95.00 104 LYS A CA 1
ATOM 830 C C . LYS A 1 104 ? 2.779 1.475 6.253 1.00 95.00 104 LYS A C 1
ATOM 832 O O . LYS A 1 104 ? 3.764 1.655 5.546 1.00 95.00 104 LYS A O 1
ATOM 837 N N . ILE A 1 105 ? 2.797 0.660 7.307 1.00 94.88 105 ILE A N 1
ATOM 838 C CA . ILE A 1 105 ? 3.988 -0.122 7.676 1.00 94.88 105 ILE A CA 1
ATOM 839 C C . ILE A 1 105 ? 4.397 -1.056 6.540 1.00 94.88 105 ILE A C 1
ATOM 841 O O . ILE A 1 105 ? 5.558 -1.048 6.148 1.00 94.88 105 ILE A O 1
ATOM 845 N N . ILE A 1 106 ? 3.448 -1.806 5.972 1.00 96.25 106 ILE A N 1
ATOM 846 C CA . ILE A 1 106 ? 3.731 -2.736 4.867 1.00 96.25 106 ILE A CA 1
ATOM 847 C C . ILE A 1 106 ? 4.303 -1.982 3.656 1.00 96.25 106 ILE A C 1
ATOM 849 O O . ILE A 1 106 ? 5.258 -2.441 3.031 1.00 96.25 106 ILE A O 1
ATOM 853 N N . GLU A 1 107 ? 3.746 -0.811 3.336 1.00 96.38 107 GLU A N 1
ATOM 854 C CA . GLU A 1 107 ? 4.242 0.053 2.259 1.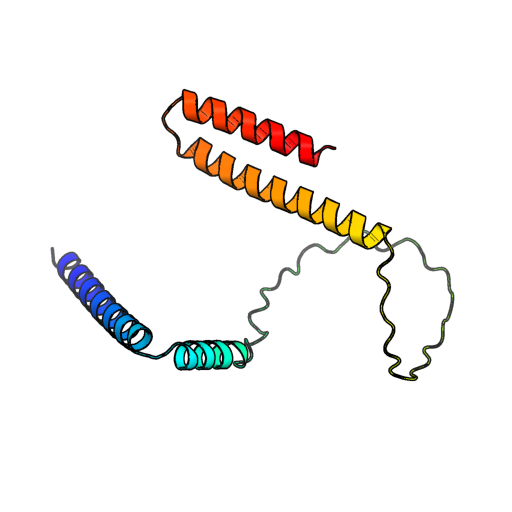00 96.38 107 GLU A CA 1
ATOM 855 C C . GLU A 1 107 ? 5.688 0.511 2.514 1.00 96.38 107 GLU A C 1
ATOM 857 O O . GLU A 1 107 ? 6.540 0.400 1.630 1.00 96.38 107 GLU A O 1
ATOM 862 N N . PHE A 1 108 ? 5.997 0.979 3.726 1.00 97.06 108 PHE A N 1
ATOM 863 C CA . PHE A 1 108 ? 7.348 1.422 4.065 1.00 97.06 108 PHE A CA 1
ATOM 864 C C . PHE A 1 108 ? 8.352 0.277 4.156 1.00 97.06 108 PHE A C 1
ATOM 866 O O . PHE A 1 108 ? 9.482 0.451 3.715 1.00 97.06 108 PHE A O 1
ATOM 873 N N . GLU A 1 109 ? 7.966 -0.892 4.667 1.00 95.31 109 GLU A N 1
ATOM 874 C CA . GLU A 1 109 ? 8.819 -2.087 4.680 1.00 95.31 109 GLU A CA 1
ATOM 875 C C . GLU A 1 109 ? 9.154 -2.534 3.253 1.00 95.31 109 GLU A C 1
ATOM 877 O O . GLU A 1 109 ? 10.305 -2.853 2.946 1.00 95.31 109 GLU A O 1
ATOM 882 N N . PHE A 1 110 ? 8.177 -2.482 2.344 1.00 95.94 110 PHE A N 1
ATOM 883 C CA . PHE A 1 110 ? 8.409 -2.745 0.928 1.00 95.94 110 PHE A CA 1
ATOM 884 C C . PHE A 1 110 ? 9.403 -1.749 0.314 1.00 95.94 110 PHE A C 1
ATOM 886 O O . PHE A 1 110 ? 10.380 -2.163 -0.313 1.00 95.94 110 PHE A O 1
ATOM 893 N N . LEU A 1 111 ? 9.205 -0.445 0.533 1.00 95.50 111 LEU A N 1
ATOM 894 C CA . LEU A 1 111 ? 10.125 0.589 0.046 1.00 95.50 111 LEU A CA 1
ATOM 895 C C . LEU A 1 111 ? 11.516 0.470 0.675 1.00 95.50 111 LEU A C 1
ATOM 897 O O . LEU A 1 111 ? 12.513 0.676 -0.010 1.00 95.50 111 LEU A O 1
ATOM 901 N N . PHE A 1 112 ? 11.599 0.094 1.948 1.00 95.56 112 PHE A N 1
ATOM 902 C CA . PHE A 1 112 ? 12.857 -0.095 2.664 1.00 95.56 112 PHE A CA 1
ATOM 903 C C . PHE A 1 112 ? 13.683 -1.231 2.057 1.00 95.56 112 PHE A C 1
ATOM 905 O O . PHE A 1 112 ? 14.900 -1.106 1.944 1.00 95.56 112 PHE A O 1
ATOM 912 N N . ASN A 1 113 ? 13.022 -2.311 1.633 1.00 94.25 113 ASN A N 1
ATOM 913 C CA . ASN A 1 113 ? 13.670 -3.440 0.966 1.00 94.25 113 ASN A CA 1
ATOM 914 C C . ASN A 1 113 ? 14.130 -3.108 -0.462 1.00 94.25 113 ASN A C 1
ATOM 916 O O . ASN A 1 113 ? 15.073 -3.721 -0.956 1.00 94.25 113 ASN A O 1
ATOM 920 N N . LEU A 1 114 ? 13.473 -2.155 -1.129 1.00 95.00 114 LEU A N 1
ATOM 921 C CA . LEU A 1 114 ? 13.851 -1.693 -2.468 1.00 95.00 114 LEU A CA 1
ATOM 922 C C . LEU A 1 114 ? 14.917 -0.593 -2.451 1.00 95.00 114 LEU A C 1
ATOM 924 O O . LEU A 1 114 ? 15.671 -0.452 -3.414 1.00 95.00 114 LEU A O 1
ATOM 928 N N . ALA A 1 115 ? 14.959 0.213 -1.393 1.00 94.56 115 ALA A N 1
ATOM 929 C CA . ALA A 1 115 ? 15.872 1.336 -1.288 1.00 94.56 115 ALA A CA 1
ATOM 930 C C . ALA A 1 115 ? 17.323 0.856 -1.142 1.00 94.56 115 ALA A C 1
ATOM 932 O O . ALA A 1 115 ? 17.656 0.057 -0.269 1.00 94.56 115 ALA A O 1
ATOM 933 N N . THR A 1 116 ? 18.208 1.391 -1.979 1.00 93.62 116 THR A N 1
ATOM 934 C CA . THR A 1 116 ? 19.659 1.165 -1.895 1.00 93.62 116 THR A CA 1
ATOM 935 C C . THR A 1 116 ? 20.367 2.254 -1.091 1.00 93.62 116 THR A C 1
ATOM 937 O O . THR A 1 116 ? 21.402 1.995 -0.482 1.00 93.62 116 THR A O 1
ATOM 940 N N . ASP A 1 117 ? 19.795 3.459 -1.054 1.00 97.19 117 ASP A N 1
ATOM 941 C CA . ASP A 1 117 ? 20.326 4.601 -0.316 1.00 97.19 117 ASP A CA 1
ATOM 942 C C . ASP A 1 117 ? 20.117 4.440 1.202 1.00 97.19 117 ASP A C 1
ATOM 944 O O . ASP A 1 117 ? 19.002 4.201 1.681 1.00 97.19 117 ASP A O 1
ATOM 948 N N . ILE A 1 118 ? 21.203 4.594 1.967 1.00 94.69 118 ILE A N 1
ATOM 949 C CA . ILE A 1 118 ? 21.212 4.401 3.422 1.00 94.69 118 ILE A CA 1
ATOM 950 C C . ILE A 1 118 ? 20.368 5.456 4.156 1.00 94.69 118 ILE A C 1
ATOM 952 O O . ILE A 1 118 ? 19.710 5.143 5.146 1.00 94.69 118 ILE A O 1
ATOM 956 N N . SER A 1 119 ? 20.363 6.699 3.669 1.00 95.75 119 SER A N 1
ATOM 957 C CA . SER A 1 119 ? 19.621 7.815 4.255 1.00 95.75 119 SER A CA 1
ATOM 958 C C . SER A 1 119 ? 18.121 7.597 4.087 1.00 95.75 119 SER A C 1
ATOM 960 O O . SER A 1 119 ? 17.349 7.739 5.039 1.00 95.75 119 SER A O 1
ATOM 962 N N . ILE A 1 120 ? 17.714 7.135 2.900 1.00 95.31 120 ILE A N 1
ATOM 963 C CA . ILE A 1 120 ? 16.323 6.766 2.618 1.00 95.31 120 ILE A CA 1
ATOM 964 C C . ILE A 1 120 ? 15.890 5.596 3.506 1.00 95.31 120 ILE A C 1
ATOM 966 O O . ILE A 1 120 ? 14.821 5.651 4.113 1.00 95.31 120 ILE A O 1
ATOM 970 N N . ARG A 1 121 ? 16.727 4.561 3.649 1.00 95.06 121 ARG A N 1
ATOM 971 C CA . ARG A 1 121 ? 16.434 3.426 4.538 1.00 95.06 121 ARG A CA 1
ATOM 972 C C . ARG A 1 121 ? 16.284 3.853 5.996 1.00 95.06 121 ARG A C 1
ATOM 974 O O . ARG A 1 121 ? 15.329 3.435 6.645 1.00 95.06 121 ARG A O 1
ATOM 981 N N . ASN A 1 122 ? 17.164 4.713 6.501 1.00 96.69 122 ASN A N 1
ATOM 982 C CA . ASN A 1 122 ? 17.063 5.228 7.867 1.00 96.69 122 ASN A CA 1
ATOM 983 C C . ASN A 1 122 ? 15.764 6.017 8.078 1.00 96.69 122 ASN A C 1
ATOM 985 O O . ASN A 1 122 ? 15.069 5.792 9.066 1.00 96.69 122 ASN A O 1
ATOM 989 N N . ASN A 1 123 ? 15.389 6.878 7.127 1.00 97.12 123 ASN A N 1
ATOM 990 C CA . ASN A 1 123 ? 14.126 7.614 7.189 1.00 97.12 123 ASN A CA 1
ATOM 991 C C . ASN A 1 123 ? 12.915 6.667 7.221 1.00 97.12 123 ASN A C 1
ATOM 993 O O . ASN A 1 123 ? 12.056 6.789 8.092 1.00 97.12 123 ASN A O 1
ATOM 997 N N . LEU A 1 124 ? 12.882 5.678 6.324 1.00 96.25 124 LEU A N 1
ATOM 998 C CA . LEU A 1 124 ? 11.815 4.678 6.275 1.00 96.25 124 LEU A CA 1
ATOM 999 C C . LEU A 1 124 ? 11.748 3.847 7.562 1.00 96.25 124 LEU A C 1
ATOM 1001 O O . LEU A 1 124 ? 10.654 3.572 8.044 1.00 96.25 124 LEU A O 1
ATOM 1005 N N . SER A 1 125 ? 12.892 3.504 8.161 1.00 96.25 125 SER A N 1
ATOM 1006 C CA . SER A 1 125 ? 12.942 2.797 9.445 1.00 96.25 125 SER A CA 1
ATOM 1007 C C . SER A 1 125 ? 12.317 3.613 10.578 1.00 96.25 125 SER A C 1
ATOM 1009 O O . SER A 1 125 ? 11.581 3.053 11.388 1.00 96.25 125 SER A O 1
ATOM 1011 N N . ILE A 1 126 ? 12.579 4.924 10.629 1.00 96.88 126 ILE A N 1
ATOM 1012 C CA . ILE A 1 126 ? 11.962 5.825 11.615 1.00 96.88 126 ILE A CA 1
ATOM 1013 C C . ILE A 1 126 ? 10.447 5.862 11.402 1.00 96.88 126 ILE A C 1
ATOM 1015 O O . ILE A 1 126 ? 9.694 5.643 12.346 1.00 96.88 126 ILE A O 1
ATOM 1019 N N . ARG A 1 127 ? 9.987 6.027 10.154 1.00 95.38 127 ARG A N 1
ATOM 1020 C CA . ARG A 1 127 ? 8.551 6.007 9.830 1.00 95.38 127 ARG A CA 1
ATOM 1021 C C . ARG A 1 127 ? 7.887 4.691 10.231 1.00 95.38 127 ARG A C 1
ATOM 1023 O O . ARG A 1 127 ? 6.813 4.707 10.817 1.00 95.38 127 ARG A O 1
ATOM 1030 N N . ILE A 1 128 ? 8.510 3.546 9.958 1.00 94.81 128 ILE A N 1
ATOM 1031 C CA . ILE A 1 128 ? 7.977 2.239 10.373 1.00 94.81 128 ILE A CA 1
ATOM 1032 C C . ILE A 1 128 ? 7.795 2.188 11.893 1.00 94.81 128 ILE A C 1
ATOM 1034 O O . ILE A 1 128 ? 6.772 1.690 12.361 1.00 94.81 128 ILE A O 1
ATOM 1038 N N . GLN A 1 129 ? 8.756 2.712 12.653 1.00 95.25 129 GLN A N 1
ATOM 1039 C CA . GLN A 1 129 ? 8.685 2.742 14.110 1.00 95.25 129 GLN A CA 1
ATOM 1040 C C . GLN A 1 129 ? 7.561 3.662 14.614 1.00 95.25 129 GLN A C 1
ATOM 1042 O O . GLN A 1 129 ? 6.747 3.215 15.418 1.00 95.25 129 GLN A O 1
ATOM 1047 N N . GLU A 1 130 ? 7.439 4.876 14.065 1.00 95.12 130 GLU A N 1
ATOM 1048 C CA . GLU A 1 130 ? 6.354 5.821 14.386 1.00 95.12 130 GLU A CA 1
ATOM 1049 C C . GLU A 1 130 ? 4.969 5.170 14.210 1.00 95.12 130 GLU A C 1
ATOM 1051 O O . GLU A 1 130 ? 4.103 5.251 15.079 1.00 95.12 130 GLU A O 1
ATOM 1056 N N . TYR A 1 131 ? 4.745 4.463 13.097 1.00 92.50 131 TYR A N 1
ATOM 1057 C CA . TYR A 1 131 ? 3.458 3.803 12.852 1.00 92.50 131 TYR A CA 1
ATOM 1058 C C . TYR A 1 131 ? 3.237 2.548 13.707 1.00 92.50 131 TYR A C 1
ATOM 1060 O O . TYR A 1 131 ? 2.083 2.190 13.951 1.00 92.50 131 TYR A O 1
ATOM 1068 N N . LYS A 1 132 ? 4.302 1.877 14.169 1.00 92.88 132 LYS A N 1
ATOM 1069 C CA . LYS A 1 132 ? 4.195 0.766 15.130 1.00 92.88 132 LYS A CA 1
ATOM 1070 C C . LYS A 1 132 ? 3.757 1.262 16.504 1.00 92.88 132 LYS A C 1
ATOM 1072 O O . LYS A 1 132 ? 2.949 0.595 17.142 1.00 92.88 132 LYS A O 1
ATOM 1077 N N . GLU A 1 133 ? 4.226 2.432 16.925 1.00 92.56 133 GLU A N 1
ATOM 1078 C CA . GLU A 1 133 ? 3.803 3.067 18.178 1.00 92.56 133 GLU A CA 1
ATOM 1079 C C . GLU A 1 133 ? 2.309 3.421 18.144 1.00 92.56 133 GLU A C 1
ATOM 1081 O O . GLU A 1 133 ? 1.585 3.041 19.055 1.00 92.56 133 GLU A O 1
ATOM 1086 N N . ILE A 1 134 ? 1.805 3.969 17.029 1.00 87.94 134 ILE A N 1
ATOM 1087 C CA . ILE A 1 134 ? 0.369 4.279 16.838 1.00 87.94 134 ILE A CA 1
ATOM 1088 C C . ILE A 1 134 ? -0.540 3.036 16.924 1.00 87.94 134 ILE A C 1
ATOM 1090 O O . ILE A 1 134 ? -1.736 3.164 17.172 1.00 87.94 134 ILE A O 1
ATOM 1094 N N . ILE A 1 135 ? -0.021 1.837 16.643 1.00 86.25 135 ILE A N 1
ATOM 1095 C CA . ILE A 1 135 ? -0.788 0.582 16.749 1.00 86.25 135 ILE A CA 1
ATOM 1096 C C . ILE A 1 135 ? -0.794 0.044 18.185 1.00 86.25 135 ILE A C 1
ATOM 1098 O O . ILE A 1 135 ? -1.704 -0.706 18.538 1.00 86.25 135 ILE A O 1
ATOM 1102 N N . ASN A 1 136 ? 0.239 0.367 18.963 1.00 81.12 136 ASN A N 1
ATOM 1103 C CA . ASN A 1 136 ? 0.416 -0.110 20.331 1.00 81.12 136 ASN A CA 1
ATOM 1104 C C . ASN A 1 136 ? -0.207 0.831 21.381 1.00 81.12 136 ASN A C 1
ATOM 1106 O O . ASN A 1 136 ? -0.343 0.412 22.530 1.00 81.12 136 ASN A O 1
ATOM 1110 N N . GLU A 1 137 ? -0.560 2.062 20.994 1.00 65.62 137 GLU A N 1
ATOM 1111 C CA . GLU A 1 137 ? -1.466 2.970 21.724 1.00 65.62 137 GLU A CA 1
ATOM 1112 C C . GLU A 1 137 ? -2.940 2.568 21.574 1.00 65.62 137 GLU A C 1
ATOM 1114 O O . GLU A 1 137 ? -3.654 2.604 22.602 1.00 65.62 137 GLU A O 1
#

Secondary structure (DSSP, 8-state):
--HHHHHHHHHHHHHHHHHHHHHHHHTS-HHHHHHHHHHHHHS---GGG-----S---S---S----------------------HHHHHHHHHHHHHHHHHHHHHHHHHHHHH---HHHHHHHHHHHHHHHHHHH-

Foldseek 3Di:
DPPPVVVVVVVVVVVVVVVVVVVVVVPDPPVVVVVVVVVVVPPPDPPVPPPDPPDDPDDDPDDDPDDDDDDDDDDDDDPPPPPDPPVNVVVVVLVVLLVVLVVLLVVLVVVLVVDPDPVSNVVSVVSNVVSVVSNVD